Protein AF-A0A7J6UTL6-F1 (afdb_monomer)

pLDDT: mean 74.41, std 15.82, range [35.81, 92.69]

Mean predicted aligned error: 19.1 Å

Sequence (151 aa):
METISKNLTLTVIFFFLLNLLYEGETRTESQHILAQSPSSSPSSKVTHLNIRLRRIIVGVLFGCLTGLISAILFAFLIRLVLRYMNRTPILKGPIIFSPKIASTTLQLALSNENQLLGSSSNGKYYRIVLDNGLTIAVKRLEPFDNGAQET

Nearest PDB structures (foldseek):
  2yf0-assembly1_A-2  TM=5.897E-01  e=7.641E-01  Homo sapiens
  2x6g-assembly7_G  TM=3.996E-01  e=2.094E+00  Homo sapiens
  8fk6-assembly1_B  TM=4.474E-01  e=3.466E+00  Homo sapiens
  4ra8-assembly3_E  TM=3.378E-01  e=1.627E+00  Homo sapiens
  5cor-assembly1_I  TM=3.540E-01  e=2.530E+00  Homo sapiens

Organism: Thalictrum thalictroides (NCBI:txid46969)

Structure (mmCIF, N/CA/C/O backbone):
data_AF-A0A7J6UTL6-F1
#
_entry.id   AF-A0A7J6UTL6-F1
#
loop_
_atom_site.group_PDB
_atom_site.id
_atom_site.type_symbol
_atom_site.label_atom_id
_atom_site.label_alt_id
_atom_site.label_comp_id
_atom_site.label_asym_id
_atom_site.label_entity_id
_atom_site.label_seq_id
_atom_site.pdbx_PDB_ins_code
_atom_site.Cartn_x
_atom_site.Cartn_y
_atom_site.Cartn_z
_atom_site.occupancy
_atom_site.B_iso_or_equiv
_atom_site.auth_seq_id
_atom_site.auth_comp_id
_atom_site.auth_asym_id
_atom_site.auth_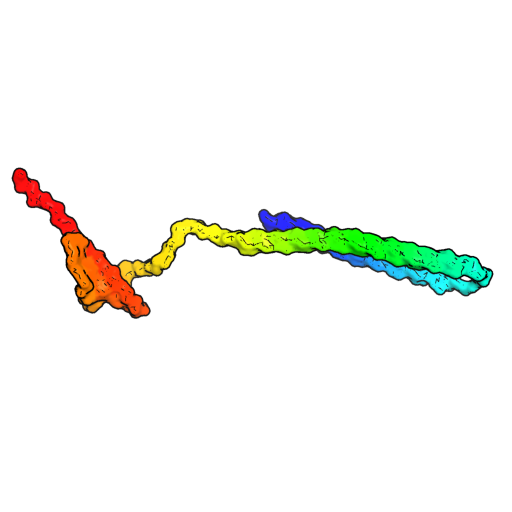atom_id
_atom_site.pdbx_PDB_model_num
ATOM 1 N N . MET A 1 1 ? 0.511 18.607 -8.007 1.00 51.03 1 MET A N 1
ATOM 2 C CA . MET A 1 1 ? 1.155 17.280 -8.174 1.00 51.03 1 MET A CA 1
ATOM 3 C C . MET A 1 1 ? 0.872 16.705 -9.564 1.00 51.03 1 MET A C 1
ATOM 5 O O . MET A 1 1 ? 1.794 16.224 -10.205 1.00 51.03 1 MET A O 1
ATOM 9 N N . GLU A 1 2 ? -0.352 16.849 -10.077 1.00 55.34 2 GLU A N 1
ATOM 10 C CA . GLU A 1 2 ? -0.764 16.389 -11.414 1.00 55.34 2 GLU A CA 1
ATOM 11 C C . GLU A 1 2 ? 0.034 17.010 -12.579 1.00 55.34 2 GLU A C 1
ATOM 13 O O . GLU A 1 2 ? 0.459 16.310 -13.496 1.00 55.34 2 GLU A O 1
ATOM 18 N N . THR A 1 3 ? 0.340 18.306 -12.504 1.00 54.34 3 THR A N 1
ATOM 19 C CA . THR A 1 3 ? 1.090 19.047 -13.535 1.00 54.34 3 THR A CA 1
ATOM 20 C C . THR A 1 3 ? 2.514 18.521 -13.731 1.00 54.34 3 THR A C 1
ATOM 22 O O . THR A 1 3 ? 3.006 18.449 -14.850 1.00 54.34 3 THR A O 1
ATOM 25 N N . ILE A 1 4 ? 3.163 18.080 -12.648 1.00 60.62 4 ILE A N 1
ATOM 26 C CA . ILE A 1 4 ? 4.532 17.540 -12.683 1.00 60.62 4 ILE A CA 1
ATOM 27 C C . ILE A 1 4 ? 4.552 16.167 -13.370 1.00 60.62 4 ILE A C 1
ATOM 29 O O . ILE A 1 4 ? 5.462 15.884 -14.144 1.00 60.62 4 ILE A O 1
ATOM 33 N N . SER A 1 5 ? 3.525 15.339 -13.144 1.00 65.50 5 SER A N 1
ATOM 34 C CA . SER A 1 5 ? 3.406 14.031 -13.802 1.00 65.50 5 SER A CA 1
ATOM 35 C C . SER A 1 5 ? 3.202 14.161 -15.313 1.00 65.50 5 SER A C 1
ATOM 37 O O . SER A 1 5 ? 3.878 13.487 -16.082 1.00 65.50 5 SER A O 1
ATOM 39 N N . LYS A 1 6 ? 2.355 15.107 -15.738 1.00 67.56 6 LYS A N 1
ATOM 40 C CA . LYS A 1 6 ? 2.074 15.383 -17.152 1.00 67.56 6 LYS A CA 1
ATOM 41 C C . LYS A 1 6 ? 3.333 15.837 -17.892 1.00 67.56 6 LYS A C 1
ATOM 43 O O . LYS A 1 6 ? 3.625 15.322 -18.966 1.00 67.56 6 LYS A O 1
ATOM 48 N N . ASN A 1 7 ? 4.122 16.717 -17.275 1.00 70.00 7 ASN A N 1
ATOM 49 C CA . ASN A 1 7 ? 5.375 17.204 -17.853 1.00 70.00 7 ASN A CA 1
ATOM 50 C C . ASN A 1 7 ? 6.423 16.088 -17.980 1.00 70.00 7 ASN A C 1
ATOM 52 O O . ASN A 1 7 ? 7.113 16.002 -18.994 1.00 70.00 7 ASN A O 1
ATOM 56 N N . LEU A 1 8 ? 6.516 15.194 -16.991 1.00 73.94 8 LEU A N 1
ATOM 57 C CA . LEU A 1 8 ? 7.433 14.054 -17.035 1.00 73.94 8 LEU A CA 1
ATOM 58 C C . LEU A 1 8 ? 7.052 13.055 -18.136 1.00 73.94 8 LEU A C 1
ATOM 60 O O . LEU A 1 8 ? 7.909 12.662 -18.924 1.00 73.94 8 LEU A O 1
ATOM 64 N N . THR A 1 9 ? 5.771 12.690 -18.236 1.00 75.19 9 THR A N 1
ATOM 65 C CA . THR A 1 9 ? 5.268 11.805 -19.297 1.00 75.19 9 THR A CA 1
ATOM 66 C C . THR A 1 9 ? 5.496 12.409 -20.681 1.00 75.19 9 THR A C 1
ATOM 68 O O . THR A 1 9 ? 5.980 11.716 -21.573 1.00 75.19 9 THR A O 1
ATOM 71 N N . LEU A 1 10 ? 5.234 13.710 -20.846 1.00 77.94 10 LEU A N 1
ATOM 72 C CA . LEU A 1 10 ? 5.490 14.424 -22.097 1.00 77.94 10 LEU A CA 1
ATOM 73 C C . LEU A 1 10 ? 6.979 14.394 -22.470 1.00 77.94 10 LEU A C 1
ATOM 75 O O . LEU A 1 10 ? 7.320 14.191 -23.629 1.00 77.94 10 LEU A O 1
ATOM 79 N N . THR A 1 11 ? 7.862 14.529 -21.479 1.00 76.50 11 THR A N 1
ATOM 80 C CA . THR A 1 11 ? 9.316 14.515 -21.688 1.00 76.50 11 THR A CA 1
ATOM 81 C C . THR A 1 11 ? 9.798 13.128 -22.120 1.00 76.50 11 THR A C 1
ATOM 83 O O . THR A 1 11 ? 10.575 13.015 -23.064 1.00 76.50 11 THR A O 1
ATOM 86 N N . VAL A 1 12 ? 9.301 12.058 -21.491 1.00 77.19 12 VAL A N 1
ATOM 87 C CA . VAL A 1 12 ? 9.641 10.672 -21.865 1.00 77.19 12 VAL A CA 1
ATOM 88 C C . VAL A 1 12 ? 9.159 10.343 -23.278 1.00 77.19 12 VAL A C 1
ATOM 90 O O . VAL A 1 12 ? 9.919 9.784 -24.066 1.00 77.19 12 VAL A O 1
ATOM 93 N N . ILE A 1 13 ? 7.928 10.733 -23.623 1.00 81.75 13 ILE A N 1
ATOM 94 C CA . ILE A 1 13 ? 7.381 10.550 -24.974 1.00 81.75 13 ILE A CA 1
ATOM 95 C C . ILE A 1 13 ? 8.195 11.353 -25.992 1.00 81.75 13 ILE A C 1
ATOM 97 O O . ILE A 1 13 ? 8.536 10.826 -27.045 1.00 81.75 13 ILE A O 1
ATOM 101 N N . PHE A 1 14 ? 8.565 12.594 -25.669 1.00 82.38 14 PHE A N 1
ATOM 102 C CA . PHE A 1 14 ? 9.394 13.426 -26.536 1.00 82.38 14 PHE A CA 1
ATOM 103 C C . PHE A 1 14 ? 10.756 12.780 -26.815 1.00 82.38 14 PHE A C 1
ATOM 105 O O . PHE A 1 14 ? 11.138 12.660 -27.974 1.00 82.38 14 PHE A O 1
ATOM 112 N N . PHE A 1 15 ? 11.454 12.282 -25.787 1.00 77.06 15 PHE A N 1
ATOM 113 C CA . PHE A 1 15 ? 12.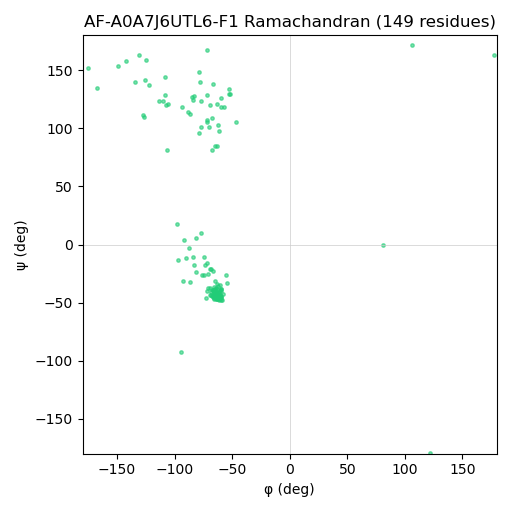718 11.563 -25.980 1.00 77.06 15 PHE A CA 1
ATOM 114 C C . PHE A 1 15 ? 12.537 10.257 -26.764 1.00 77.06 15 PHE A C 1
ATOM 116 O O . PHE A 1 15 ? 13.383 9.935 -27.595 1.00 77.06 15 PHE A O 1
ATOM 123 N N . PHE A 1 16 ? 11.448 9.516 -26.550 1.00 77.88 16 PHE A N 1
ATOM 124 C CA . PHE A 1 16 ? 11.152 8.303 -27.317 1.00 77.88 16 PHE A CA 1
ATOM 125 C C . PHE A 1 16 ? 10.929 8.607 -28.806 1.00 77.88 16 PHE A C 1
ATOM 127 O O . PHE A 1 16 ? 11.516 7.952 -29.665 1.00 77.88 16 PHE A O 1
ATOM 134 N N . LEU A 1 17 ? 10.155 9.651 -29.114 1.00 77.94 17 LEU A N 1
ATOM 135 C CA . LEU A 1 17 ? 9.926 10.115 -30.484 1.00 77.94 17 LEU A CA 1
ATOM 136 C C . LEU A 1 17 ? 11.210 10.644 -31.135 1.00 77.94 17 LEU A C 1
ATOM 138 O O . LEU A 1 17 ? 11.448 10.366 -32.307 1.00 77.94 17 LEU A O 1
ATOM 142 N N . LEU A 1 18 ? 12.059 11.347 -30.378 1.00 75.56 18 LEU A N 1
ATOM 143 C CA . LEU A 1 18 ? 13.346 11.841 -30.870 1.00 75.56 18 LEU A CA 1
ATOM 144 C C . LEU A 1 18 ? 14.284 10.686 -31.255 1.00 75.56 18 LEU A C 1
ATOM 146 O O . LEU A 1 18 ? 14.934 10.751 -32.294 1.00 75.56 18 LEU A O 1
ATOM 150 N N . ASN A 1 19 ? 14.316 9.614 -30.453 1.00 70.25 19 ASN A N 1
ATOM 151 C CA . ASN A 1 19 ? 15.074 8.402 -30.781 1.00 70.25 19 ASN A CA 1
ATOM 152 C C . ASN A 1 19 ? 14.505 7.701 -32.028 1.00 70.25 19 ASN A C 1
ATOM 154 O O . ASN A 1 19 ? 15.277 7.307 -32.898 1.00 70.25 19 ASN A O 1
ATOM 158 N N . LEU A 1 20 ? 13.173 7.623 -32.165 1.00 70.69 20 LEU A N 1
ATOM 159 C CA . LEU A 1 20 ? 12.516 7.042 -33.345 1.00 70.69 20 LEU A CA 1
ATOM 160 C C . LEU A 1 20 ? 12.845 7.808 -34.641 1.00 70.69 20 LEU A C 1
ATOM 162 O O . LEU A 1 20 ? 13.083 7.198 -35.682 1.00 70.69 20 LEU A O 1
ATOM 166 N N . LEU A 1 21 ? 12.867 9.143 -34.578 1.00 70.56 21 LEU A N 1
ATOM 167 C CA . LEU A 1 21 ? 13.218 10.006 -35.711 1.00 70.56 21 LEU A CA 1
ATOM 168 C C . LEU A 1 21 ? 14.700 9.893 -36.087 1.00 70.56 21 LEU A C 1
ATOM 170 O O . LEU A 1 21 ? 15.026 9.825 -37.271 1.00 70.56 21 LEU A O 1
ATOM 174 N N . TYR A 1 22 ? 15.590 9.819 -35.095 1.00 64.62 22 TYR A N 1
ATOM 175 C CA . TYR A 1 22 ? 17.031 9.692 -35.326 1.00 64.62 22 TYR A CA 1
ATOM 176 C C . TYR A 1 22 ? 17.393 8.377 -36.042 1.00 64.62 22 TYR A C 1
ATOM 178 O O . TYR A 1 22 ? 18.294 8.330 -36.882 1.00 64.62 22 TYR A O 1
ATOM 186 N N . GLU A 1 23 ? 16.652 7.305 -35.762 1.00 61.69 23 GLU A N 1
ATOM 187 C CA . GLU A 1 23 ? 16.852 5.996 -36.388 1.00 61.69 23 GLU A CA 1
ATOM 188 C C . GLU A 1 23 ? 16.305 5.932 -37.832 1.00 61.69 23 GLU A C 1
ATOM 190 O O . GLU A 1 23 ? 16.838 5.197 -38.665 1.00 61.69 23 GLU A O 1
ATOM 195 N N . GLY A 1 24 ? 15.304 6.757 -38.169 1.00 57.06 24 GLY A N 1
ATOM 196 C CA . GLY A 1 24 ? 14.761 6.885 -39.529 1.00 57.06 24 GLY A CA 1
ATOM 197 C C . GLY A 1 24 ? 15.694 7.605 -40.513 1.00 57.06 24 GLY A C 1
ATOM 198 O O . GLY A 1 24 ? 15.851 7.167 -41.655 1.00 57.06 24 GLY A O 1
ATOM 199 N N . GLU A 1 25 ? 16.372 8.665 -40.068 1.00 54.88 25 GLU A N 1
ATOM 200 C CA . GLU A 1 25 ? 17.268 9.472 -40.915 1.00 54.88 25 GLU A CA 1
ATOM 201 C C . GLU A 1 25 ? 18.498 8.660 -41.377 1.00 54.88 25 GLU A C 1
ATOM 203 O O . GLU A 1 25 ? 18.838 8.616 -42.562 1.00 54.88 25 GLU A O 1
ATOM 208 N N . THR A 1 26 ? 19.118 7.906 -40.461 1.00 51.78 26 THR A N 1
ATOM 209 C CA . THR A 1 26 ? 20.344 7.129 -40.746 1.00 51.78 26 THR A CA 1
ATOM 210 C C . THR A 1 26 ? 20.128 5.948 -41.700 1.00 51.78 26 THR A C 1
ATOM 212 O O . THR A 1 26 ? 21.075 5.475 -42.341 1.00 51.78 26 THR A O 1
ATOM 215 N N . ARG A 1 27 ? 18.884 5.470 -41.835 1.00 48.84 27 ARG A N 1
ATOM 216 C CA . ARG A 1 27 ? 18.529 4.351 -42.718 1.00 48.84 27 ARG A CA 1
ATOM 217 C C . ARG A 1 27 ? 18.363 4.783 -44.179 1.00 48.84 27 ARG A C 1
ATOM 219 O O . ARG A 1 27 ? 18.556 3.958 -45.073 1.00 48.84 27 ARG A O 1
ATOM 226 N N . THR A 1 28 ? 18.077 6.062 -44.419 1.00 47.19 28 THR A N 1
ATOM 227 C CA . THR A 1 28 ? 17.786 6.598 -45.759 1.00 47.19 28 THR A CA 1
ATOM 228 C C . THR A 1 28 ? 19.063 7.005 -46.507 1.00 47.19 28 THR A C 1
ATOM 230 O O . THR A 1 28 ? 19.172 6.784 -47.711 1.00 47.19 28 THR A O 1
ATOM 233 N N . GLU A 1 29 ? 20.096 7.476 -45.801 1.00 46.38 29 GLU A N 1
ATOM 234 C CA . GLU A 1 29 ? 21.372 7.881 -46.418 1.00 46.38 29 GLU A CA 1
ATOM 235 C C . GLU A 1 29 ? 22.246 6.682 -46.862 1.00 46.38 29 GLU A C 1
ATOM 237 O O . GLU A 1 29 ? 23.010 6.768 -47.823 1.00 46.38 29 GLU A O 1
ATOM 242 N N . SER A 1 30 ? 22.107 5.509 -46.224 1.00 46.03 30 SER A N 1
ATOM 243 C CA . SER A 1 30 ? 22.905 4.316 -46.575 1.00 46.03 30 SER A CA 1
ATOM 244 C C . SER A 1 30 ? 22.494 3.629 -47.883 1.00 46.03 30 SER A C 1
ATOM 246 O O . SER A 1 30 ? 23.287 2.854 -48.418 1.00 46.03 30 SER A O 1
ATOM 248 N N . GLN A 1 31 ? 21.297 3.886 -48.425 1.00 46.34 31 GLN A N 1
ATOM 249 C CA . GLN A 1 31 ? 20.868 3.237 -49.672 1.00 46.34 31 GLN A CA 1
ATOM 250 C C . GLN A 1 31 ? 21.384 3.926 -50.941 1.00 46.34 31 GLN A C 1
ATOM 252 O O . GLN A 1 31 ? 21.455 3.281 -51.984 1.00 46.34 31 GLN A O 1
ATOM 257 N N . HIS A 1 32 ? 21.831 5.183 -50.866 1.00 39.72 32 HIS A N 1
ATOM 258 C CA . HIS A 1 32 ? 22.277 5.911 -52.058 1.00 39.72 32 HIS A CA 1
ATOM 259 C C . HIS A 1 32 ? 23.742 5.637 -52.459 1.00 39.72 32 HIS A C 1
ATOM 261 O O . HIS A 1 32 ? 24.157 6.005 -53.555 1.00 39.72 32 HIS A O 1
ATOM 267 N N . ILE A 1 33 ? 24.524 4.961 -51.605 1.00 48.47 33 ILE A N 1
ATOM 268 C CA . ILE A 1 33 ? 25.966 4.714 -51.820 1.00 48.47 33 ILE A CA 1
ATOM 269 C C . ILE A 1 33 ? 26.248 3.323 -52.436 1.00 48.47 33 ILE A C 1
ATOM 271 O O . ILE A 1 33 ? 27.334 3.081 -52.954 1.00 48.47 33 ILE A O 1
ATOM 275 N N . LEU A 1 34 ? 25.277 2.401 -52.461 1.00 46.88 34 LEU A N 1
ATOM 276 C CA . LEU A 1 34 ? 25.474 1.033 -52.980 1.00 46.88 34 LEU A CA 1
ATOM 277 C C . LEU A 1 34 ? 25.244 0.871 -54.497 1.00 46.88 34 LEU A C 1
ATOM 279 O O . LEU A 1 34 ? 25.472 -0.214 -55.024 1.00 46.88 34 LEU A O 1
ATOM 283 N N . ALA A 1 35 ? 24.833 1.924 -55.211 1.00 39.66 35 ALA A N 1
ATOM 284 C CA . ALA A 1 35 ? 24.502 1.851 -56.640 1.00 39.66 35 ALA A CA 1
ATOM 285 C C . ALA A 1 35 ? 25.674 2.153 -57.602 1.00 39.66 35 ALA A C 1
ATOM 287 O O . ALA A 1 35 ? 25.465 2.181 -58.812 1.00 39.66 35 ALA A O 1
ATOM 288 N N . GLN A 1 36 ? 26.902 2.369 -57.114 1.00 41.12 36 GLN A N 1
ATOM 289 C CA . GLN A 1 36 ? 28.057 2.642 -57.982 1.00 41.12 36 GLN A CA 1
ATOM 290 C C . GLN A 1 36 ? 29.248 1.714 -57.704 1.00 41.12 36 GLN A C 1
ATOM 292 O O . GLN A 1 36 ? 29.937 1.796 -56.691 1.00 41.12 36 GLN A O 1
ATOM 297 N N . SER A 1 37 ? 29.532 0.845 -58.670 1.00 45.75 37 SER A N 1
ATOM 298 C CA . SER A 1 37 ? 30.852 0.253 -58.926 1.00 45.75 37 SER A CA 1
ATOM 299 C C . SER A 1 37 ? 30.962 -0.013 -60.432 1.00 45.75 37 SER A C 1
ATOM 301 O O . SER A 1 37 ? 29.910 -0.212 -61.042 1.00 45.75 37 SER A O 1
ATOM 303 N N . PRO A 1 38 ? 32.165 -0.039 -61.057 1.00 61.59 38 PRO A N 1
ATOM 304 C CA . PRO A 1 38 ? 33.415 -0.559 -60.475 1.00 61.59 38 PRO A CA 1
ATOM 305 C C . PRO A 1 38 ? 34.712 0.220 -60.821 1.00 61.59 38 PRO A C 1
ATOM 307 O O . PRO A 1 38 ? 34.813 0.868 -61.854 1.00 61.59 38 PRO A O 1
ATOM 310 N N . SER A 1 39 ? 35.766 0.092 -60.005 1.00 35.81 39 SER A N 1
ATOM 311 C CA . SER A 1 39 ? 37.153 -0.130 -60.479 1.00 35.81 39 SER A CA 1
ATOM 312 C C . SER A 1 39 ? 38.131 -0.353 -59.312 1.00 35.81 39 SER A C 1
ATOM 314 O O . SER A 1 39 ? 37.910 0.034 -58.169 1.00 35.81 39 SER A O 1
ATOM 316 N N . SER A 1 40 ? 39.180 -1.103 -59.617 1.00 46.34 40 SER A N 1
ATOM 317 C CA . SER A 1 40 ? 40.095 -1.851 -58.754 1.00 46.34 40 SER A CA 1
ATOM 318 C C . SER A 1 40 ? 41.172 -1.032 -58.027 1.00 46.34 40 SER A C 1
ATOM 320 O O . SER A 1 40 ? 41.845 -0.224 -58.657 1.00 46.34 40 SER A O 1
ATOM 322 N N . SER A 1 41 ? 41.446 -1.355 -56.750 1.00 39.94 41 SER A N 1
ATOM 323 C CA . SER A 1 41 ? 42.754 -1.185 -56.068 1.00 39.94 41 SER A CA 1
ATOM 324 C C . SER A 1 41 ? 42.788 -1.952 -54.722 1.00 39.94 41 SER A C 1
ATOM 326 O O . SER A 1 41 ? 41.836 -1.814 -53.945 1.00 39.94 41 SER A O 1
ATOM 328 N N . PRO A 1 42 ? 43.857 -2.706 -54.366 1.00 49.28 42 PRO A N 1
ATOM 329 C CA . PRO A 1 42 ? 43.904 -3.521 -53.139 1.00 49.28 42 PRO A CA 1
ATOM 330 C C . PRO A 1 42 ? 44.029 -2.696 -51.844 1.00 49.28 42 PRO A C 1
ATOM 332 O O . PRO A 1 42 ? 43.732 -3.197 -50.762 1.00 49.28 42 PRO A O 1
ATOM 335 N N . SER A 1 43 ? 44.397 -1.417 -51.959 1.00 49.41 43 SER A N 1
ATOM 336 C CA . SER A 1 43 ? 44.529 -0.473 -50.837 1.00 49.41 43 SER A CA 1
ATOM 337 C C . SER A 1 43 ? 43.179 -0.086 -50.197 1.00 49.41 43 SER A C 1
ATOM 339 O O . SER A 1 43 ? 43.102 0.288 -49.029 1.00 49.41 43 SER A O 1
ATOM 341 N N . SER A 1 44 ? 42.070 -0.253 -50.926 1.00 54.59 44 SER A N 1
ATOM 342 C CA . SER A 1 44 ? 40.726 0.154 -50.482 1.00 54.59 44 SER A CA 1
ATOM 343 C C . SER A 1 44 ? 40.137 -0.708 -49.355 1.00 54.59 44 SER A C 1
ATOM 345 O O . SER A 1 44 ? 39.316 -0.221 -48.573 1.00 54.59 44 SER A O 1
ATOM 347 N N . LYS A 1 45 ? 40.564 -1.975 -49.221 1.00 55.16 45 LYS A N 1
ATOM 348 C CA . LYS A 1 45 ? 40.007 -2.905 -48.221 1.00 55.16 45 LYS A CA 1
ATOM 349 C C . LYS A 1 45 ? 40.338 -2.492 -46.785 1.00 55.16 45 LYS A C 1
ATOM 351 O O . LYS A 1 45 ? 39.471 -2.592 -45.921 1.00 55.16 45 LYS A O 1
ATOM 356 N N . VAL A 1 46 ? 41.553 -1.996 -46.536 1.00 59.91 46 VAL A N 1
ATOM 357 C CA . VAL A 1 46 ? 41.993 -1.568 -45.194 1.00 59.91 46 VAL A CA 1
ATOM 358 C C . VAL A 1 46 ? 41.219 -0.323 -44.749 1.00 59.91 46 VAL A C 1
ATOM 360 O O . VAL A 1 46 ? 40.685 -0.280 -43.642 1.00 59.91 46 VAL A O 1
ATOM 363 N N . THR A 1 47 ? 41.056 0.652 -45.644 1.00 64.38 47 THR A N 1
ATOM 364 C CA . THR A 1 47 ? 40.290 1.878 -45.374 1.00 64.38 47 THR A CA 1
ATOM 365 C C . THR A 1 47 ? 38.804 1.585 -45.144 1.00 64.38 47 THR A C 1
ATOM 367 O O . THR A 1 47 ? 38.203 2.123 -44.214 1.00 64.38 47 THR A O 1
ATOM 370 N N . HIS A 1 48 ? 38.214 0.674 -45.925 1.00 65.94 48 HIS A N 1
ATOM 371 C CA . HIS A 1 48 ? 36.808 0.286 -45.789 1.00 65.94 48 HIS A CA 1
ATOM 372 C C . HIS A 1 48 ? 36.507 -0.434 -44.460 1.00 65.94 48 HIS A C 1
ATOM 374 O O . HIS A 1 48 ? 35.489 -0.157 -43.821 1.00 65.94 48 HIS A O 1
ATOM 380 N N . LEU A 1 49 ? 37.404 -1.315 -43.996 1.00 71.50 49 LEU A N 1
ATOM 381 C CA . LEU A 1 49 ? 37.262 -1.976 -42.693 1.00 71.50 49 LEU A CA 1
ATOM 382 C C . LEU A 1 49 ? 37.353 -0.975 -41.535 1.00 71.50 49 LEU A C 1
ATOM 384 O O . LEU A 1 49 ? 36.525 -1.027 -40.628 1.00 71.50 49 LEU A O 1
ATOM 388 N N . ASN A 1 50 ? 38.277 -0.014 -41.600 1.00 77.31 50 ASN A N 1
ATOM 389 C CA . ASN A 1 50 ? 38.429 1.013 -40.566 1.00 77.31 50 ASN A CA 1
ATOM 390 C C . ASN A 1 50 ? 37.207 1.939 -40.473 1.00 77.31 50 ASN A C 1
ATOM 392 O O . ASN A 1 50 ? 36.768 2.267 -39.373 1.00 77.31 50 ASN A O 1
ATOM 396 N N . ILE A 1 51 ? 36.605 2.315 -41.607 1.00 78.44 51 ILE A N 1
ATOM 397 C CA . ILE A 1 51 ? 35.369 3.116 -41.634 1.00 78.44 51 ILE A CA 1
ATOM 398 C C . ILE A 1 51 ? 34.195 2.328 -41.034 1.00 78.44 51 ILE A C 1
ATOM 400 O O . ILE A 1 51 ? 33.425 2.868 -40.235 1.00 78.44 51 ILE A O 1
ATOM 404 N N . ARG A 1 52 ? 34.076 1.038 -41.371 1.00 80.44 52 ARG A N 1
ATOM 405 C CA . ARG A 1 52 ? 33.017 0.163 -40.849 1.00 80.44 52 ARG A CA 1
ATOM 406 C C . ARG A 1 52 ? 33.157 -0.065 -39.344 1.00 80.44 52 ARG A C 1
ATOM 408 O O . ARG A 1 52 ? 32.169 0.054 -38.624 1.00 80.44 52 ARG A O 1
ATOM 415 N N . LEU A 1 53 ? 34.371 -0.331 -38.863 1.00 86.31 53 LEU A N 1
ATOM 416 C CA . LEU A 1 53 ? 34.653 -0.480 -37.433 1.00 86.31 53 LEU A CA 1
ATOM 417 C C . LEU A 1 53 ? 34.428 0.830 -36.677 1.00 86.31 53 LEU A C 1
ATOM 419 O O . LEU A 1 53 ? 33.790 0.816 -35.629 1.00 86.31 53 LEU A O 1
ATOM 423 N N . ARG A 1 54 ? 34.849 1.974 -37.230 1.00 84.81 54 ARG A N 1
ATOM 424 C CA . ARG A 1 54 ? 34.587 3.294 -36.638 1.00 84.81 54 ARG A CA 1
ATOM 425 C C . ARG A 1 54 ? 33.090 3.554 -36.473 1.00 84.81 54 ARG A C 1
ATOM 427 O O . ARG A 1 54 ? 32.681 4.020 -35.417 1.00 84.81 54 ARG A O 1
ATOM 434 N N . ARG A 1 55 ? 32.267 3.212 -37.470 1.00 84.81 55 ARG A N 1
ATOM 435 C CA . ARG A 1 55 ? 30.801 3.331 -37.375 1.00 84.81 55 ARG A CA 1
ATOM 436 C C . ARG A 1 55 ? 30.236 2.468 -36.244 1.00 84.81 55 ARG A C 1
ATOM 438 O O . ARG A 1 55 ? 29.410 2.949 -35.477 1.00 84.81 55 ARG A O 1
ATOM 445 N N . ILE A 1 56 ? 30.703 1.224 -36.123 1.00 88.50 56 ILE A N 1
ATOM 446 C CA . ILE A 1 56 ? 30.272 0.305 -35.059 1.00 88.50 56 ILE A CA 1
ATOM 447 C C . ILE A 1 56 ? 30.675 0.850 -33.685 1.00 88.50 56 ILE A C 1
ATOM 449 O O . ILE A 1 56 ? 29.837 0.916 -32.794 1.00 88.50 56 ILE A O 1
ATOM 453 N N . ILE A 1 57 ? 31.921 1.300 -33.520 1.00 90.44 57 ILE A N 1
ATOM 454 C CA . ILE A 1 57 ? 32.427 1.844 -32.251 1.00 90.44 57 ILE A CA 1
ATOM 455 C C . ILE A 1 57 ? 31.650 3.099 -31.844 1.00 90.44 57 ILE A C 1
ATOM 457 O O . ILE A 1 57 ? 31.257 3.222 -30.687 1.00 90.44 57 ILE A O 1
ATOM 461 N N . VAL A 1 58 ? 31.383 4.010 -32.786 1.00 86.00 58 VAL A N 1
ATOM 462 C CA . VAL A 1 58 ? 30.581 5.216 -32.520 1.00 86.00 58 VAL A CA 1
ATOM 463 C C . VAL A 1 58 ? 29.154 4.837 -32.121 1.00 86.00 58 VAL A C 1
ATOM 465 O O . VAL A 1 58 ? 28.640 5.380 -31.147 1.00 86.00 58 VAL A O 1
ATOM 468 N N . GLY A 1 59 ? 28.542 3.863 -32.802 1.00 88.12 59 GLY A N 1
ATOM 469 C CA . GLY A 1 59 ? 27.215 3.357 -32.448 1.00 88.12 59 GLY A CA 1
ATOM 470 C C . GLY A 1 59 ? 27.168 2.737 -31.050 1.00 88.12 59 GLY A C 1
ATOM 471 O O . GLY A 1 59 ? 26.282 3.062 -30.267 1.00 88.12 59 GLY A O 1
ATOM 472 N N . VAL A 1 60 ? 28.154 1.909 -30.695 1.00 91.62 60 VAL A N 1
ATOM 473 C CA . VAL A 1 60 ? 28.257 1.308 -29.354 1.00 91.62 60 VAL A CA 1
ATOM 474 C C . VAL A 1 60 ? 28.470 2.382 -28.289 1.00 91.62 60 VAL A C 1
ATOM 476 O O . VAL A 1 60 ? 27.835 2.327 -27.242 1.00 91.62 60 VAL A O 1
ATOM 479 N N . LEU A 1 61 ? 29.307 3.389 -28.548 1.00 90.94 61 LEU A N 1
ATOM 480 C CA . LEU A 1 61 ? 29.557 4.472 -27.597 1.00 90.94 61 LEU A CA 1
ATOM 481 C C . LEU A 1 61 ? 28.292 5.305 -27.335 1.00 90.94 61 LEU A C 1
ATOM 483 O O . LEU A 1 61 ? 27.956 5.564 -26.179 1.00 90.94 61 LEU A O 1
ATOM 487 N N . PHE A 1 62 ? 27.561 5.671 -28.392 1.00 84.31 62 PHE A N 1
ATOM 488 C CA . PHE A 1 62 ? 26.277 6.367 -28.271 1.00 84.31 62 PHE A CA 1
ATOM 489 C C . PHE A 1 62 ? 25.205 5.492 -27.612 1.00 84.31 62 PHE A C 1
ATOM 491 O O . PHE A 1 62 ? 24.453 5.980 -26.767 1.00 84.31 62 PHE A O 1
ATOM 498 N N . GLY A 1 63 ? 25.163 4.198 -27.934 1.00 89.00 63 GLY A N 1
ATOM 499 C CA . GLY A 1 63 ? 24.275 3.224 -27.299 1.00 89.00 63 GLY A CA 1
ATOM 500 C C . GLY A 1 63 ? 24.546 3.079 -25.801 1.00 89.00 63 GLY A C 1
ATOM 501 O O . GLY A 1 63 ? 23.620 3.104 -24.996 1.00 89.00 63 GLY A O 1
ATOM 502 N N . CYS A 1 64 ? 25.815 3.017 -25.396 1.00 92.06 64 CYS A N 1
ATOM 503 C CA . CYS A 1 64 ? 26.195 2.992 -23.986 1.00 92.06 64 CYS A CA 1
ATOM 504 C C . CYS A 1 64 ? 25.799 4.288 -23.276 1.00 92.06 64 CYS A C 1
ATOM 506 O O . CYS A 1 64 ? 25.250 4.230 -22.181 1.00 92.06 64 CYS A O 1
ATOM 508 N N . LEU A 1 65 ? 26.036 5.451 -23.888 1.00 88.25 65 LEU A N 1
ATOM 509 C CA . LEU A 1 65 ? 25.705 6.738 -23.277 1.00 88.25 65 LEU A CA 1
ATOM 510 C C . LEU A 1 65 ? 24.189 6.898 -23.083 1.00 88.25 65 LEU A C 1
ATOM 512 O O . LEU A 1 65 ? 23.731 7.244 -21.995 1.00 88.25 65 LEU A O 1
ATOM 516 N N . THR A 1 66 ? 23.408 6.585 -24.117 1.00 86.56 66 THR A N 1
ATOM 517 C CA . THR A 1 66 ? 21.938 6.620 -24.066 1.00 86.56 66 THR A CA 1
ATOM 518 C C . THR A 1 66 ? 21.374 5.566 -23.113 1.00 86.56 66 THR A C 1
ATOM 520 O O . THR A 1 66 ? 20.471 5.873 -22.335 1.00 86.56 66 THR A O 1
ATOM 523 N N . GLY A 1 67 ? 21.947 4.360 -23.097 1.00 90.19 67 GLY A N 1
ATOM 524 C CA . GLY A 1 67 ? 21.602 3.290 -22.161 1.00 90.19 67 GLY A CA 1
ATOM 525 C C . GLY A 1 67 ? 21.889 3.648 -20.701 1.00 90.19 67 GLY A C 1
ATOM 526 O O . GLY A 1 67 ? 21.096 3.338 -19.817 1.00 90.19 67 GLY A O 1
ATOM 527 N N . LEU A 1 68 ? 22.988 4.354 -20.429 1.00 91.00 68 LEU A N 1
ATOM 528 C CA . LEU A 1 68 ? 23.332 4.801 -19.078 1.00 91.00 68 LEU A CA 1
ATOM 529 C C . LEU A 1 68 ? 22.349 5.882 -18.601 1.00 91.00 68 LEU A C 1
ATOM 531 O O . LEU A 1 68 ? 21.828 5.803 -17.487 1.00 91.00 68 LEU A O 1
ATOM 535 N N . ILE A 1 69 ? 22.018 6.845 -19.469 1.00 89.31 69 ILE A N 1
ATOM 536 C CA . ILE A 1 69 ? 21.011 7.877 -19.182 1.00 89.31 69 ILE A CA 1
ATOM 537 C C . ILE A 1 69 ? 19.638 7.238 -18.920 1.00 89.31 69 ILE A C 1
ATOM 539 O O . ILE A 1 69 ? 18.975 7.585 -17.938 1.00 89.31 69 ILE A O 1
ATOM 543 N N . SER A 1 70 ? 19.220 6.278 -19.751 1.00 88.94 70 SER A N 1
ATOM 544 C CA . SER A 1 70 ? 17.929 5.602 -19.591 1.00 88.94 70 SER A CA 1
ATOM 545 C C . SER A 1 70 ? 17.879 4.743 -18.325 1.00 88.94 70 SER A C 1
ATOM 547 O O . SER A 1 70 ? 16.881 4.785 -17.606 1.00 88.94 70 SER A O 1
ATOM 549 N N . ALA A 1 71 ? 18.968 4.048 -17.982 1.00 88.88 71 ALA A N 1
ATOM 550 C CA . ALA A 1 71 ? 19.077 3.272 -16.750 1.00 88.88 71 ALA A CA 1
ATOM 551 C C . ALA A 1 71 ? 18.977 4.155 -15.497 1.00 88.88 71 ALA A C 1
ATOM 553 O O . ALA A 1 71 ? 18.252 3.809 -14.561 1.00 88.88 71 ALA A O 1
ATOM 554 N N . ILE A 1 72 ? 19.645 5.317 -15.482 1.00 88.94 72 ILE A N 1
ATOM 555 C CA . ILE A 1 72 ? 19.543 6.282 -14.374 1.00 88.94 72 ILE A CA 1
ATOM 556 C C . ILE A 1 72 ? 18.104 6.784 -14.235 1.00 88.94 72 ILE A C 1
ATOM 558 O O . ILE A 1 72 ? 17.560 6.796 -13.127 1.00 88.94 72 ILE A O 1
ATOM 562 N N . LEU A 1 73 ? 17.472 7.169 -15.348 1.00 88.81 73 LEU A N 1
ATOM 563 C CA . LEU A 1 73 ? 16.097 7.660 -15.341 1.00 88.81 73 LEU A CA 1
ATOM 564 C C 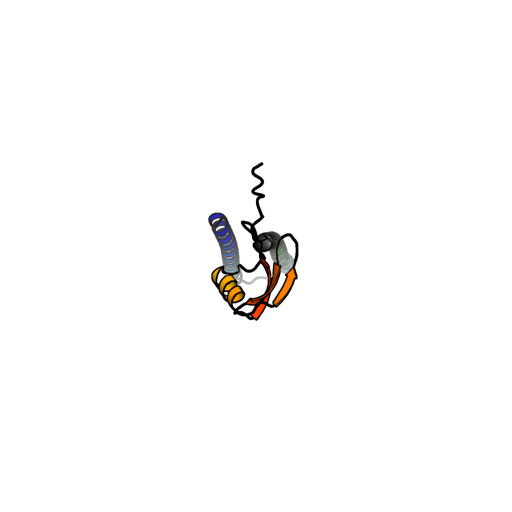. LEU A 1 73 ? 15.123 6.584 -14.843 1.00 88.81 73 LEU A C 1
ATOM 566 O O . LEU A 1 73 ? 14.277 6.861 -13.994 1.00 88.81 73 LEU A O 1
ATOM 570 N N . PHE A 1 74 ? 15.278 5.345 -15.310 1.00 91.44 74 PHE A N 1
ATOM 571 C CA . PHE A 1 74 ? 14.449 4.218 -14.894 1.00 91.44 74 PHE A CA 1
ATOM 572 C C . PHE A 1 74 ? 14.623 3.897 -13.405 1.00 91.44 74 PHE A C 1
ATOM 574 O O . PHE A 1 74 ? 13.638 3.778 -12.676 1.00 91.44 74 PHE A O 1
ATOM 581 N N . ALA A 1 75 ? 15.863 3.841 -12.911 1.00 87.06 75 ALA A N 1
ATOM 582 C CA . ALA A 1 75 ? 16.136 3.636 -11.490 1.00 87.06 75 ALA A CA 1
ATOM 583 C C . ALA A 1 75 ? 15.528 4.753 -10.623 1.00 87.06 75 ALA A C 1
ATOM 585 O O . ALA A 1 75 ? 14.992 4.488 -9.542 1.00 87.06 75 ALA A O 1
ATOM 586 N N . PHE A 1 76 ? 15.566 6.000 -11.100 1.00 88.06 76 PHE A N 1
ATOM 587 C CA . PHE A 1 76 ? 14.930 7.127 -10.427 1.00 88.06 76 PHE A CA 1
ATOM 588 C C . PHE A 1 76 ? 13.400 6.994 -10.399 1.00 88.06 76 PHE A C 1
ATOM 590 O O . PHE A 1 76 ? 12.800 7.168 -9.337 1.00 88.06 76 PHE A O 1
ATOM 597 N N . LEU A 1 77 ? 12.773 6.608 -11.516 1.00 88.44 77 LEU A N 1
ATOM 598 C CA . LEU A 1 77 ? 11.332 6.343 -11.589 1.00 88.44 77 LEU A CA 1
ATOM 599 C C . LEU A 1 77 ? 10.905 5.248 -10.609 1.00 88.44 77 LEU A C 1
ATOM 601 O O . LEU A 1 77 ? 9.971 5.454 -9.837 1.00 88.44 77 LEU A O 1
ATOM 605 N N . ILE A 1 78 ? 11.620 4.121 -10.576 1.00 88.56 78 ILE A N 1
ATOM 606 C CA . ILE A 1 78 ? 11.338 3.031 -9.634 1.00 88.56 78 ILE A CA 1
ATOM 607 C C . ILE A 1 78 ? 11.448 3.523 -8.188 1.00 88.56 78 ILE A C 1
ATOM 609 O O . ILE A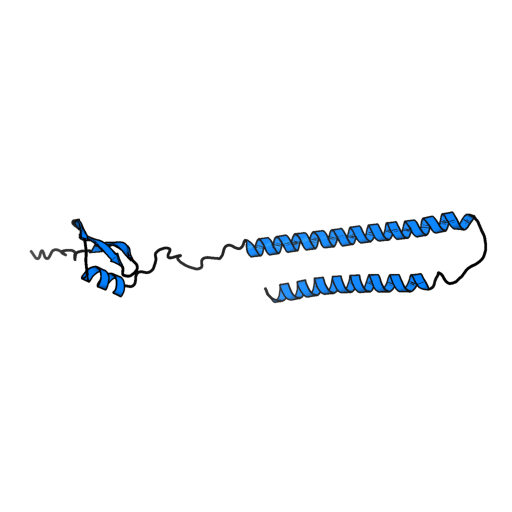 1 78 ? 10.548 3.275 -7.388 1.00 88.56 78 ILE A O 1
ATOM 613 N N . ARG A 1 79 ? 12.493 4.288 -7.843 1.00 88.38 79 ARG A N 1
ATOM 614 C CA . ARG A 1 79 ? 12.621 4.885 -6.502 1.00 88.38 79 ARG A CA 1
ATOM 615 C C . ARG A 1 79 ? 11.460 5.820 -6.165 1.00 88.38 79 ARG A C 1
ATOM 617 O O . ARG A 1 79 ? 11.011 5.821 -5.020 1.00 88.38 79 ARG A O 1
ATOM 624 N N . LEU A 1 80 ? 10.964 6.601 -7.125 1.00 84.25 80 LEU A N 1
ATOM 625 C CA . LEU A 1 80 ? 9.796 7.461 -6.924 1.00 84.25 80 LEU A CA 1
ATOM 626 C C . LEU A 1 80 ? 8.519 6.651 -6.695 1.00 84.25 80 LEU A C 1
ATOM 628 O O . LEU A 1 80 ? 7.784 6.963 -5.760 1.00 84.25 80 LEU A O 1
ATOM 632 N N . VAL A 1 81 ? 8.276 5.609 -7.496 1.00 88.62 81 VAL A N 1
ATOM 633 C CA . VAL A 1 81 ? 7.115 4.718 -7.343 1.00 88.62 81 VAL A CA 1
ATOM 634 C C . VAL A 1 81 ? 7.160 4.019 -5.993 1.00 88.62 81 VAL A C 1
ATOM 636 O O . VAL A 1 81 ? 6.184 4.070 -5.251 1.00 88.62 81 VAL A O 1
ATOM 639 N N . LEU A 1 82 ? 8.310 3.457 -5.620 1.00 86.31 82 LEU A N 1
ATOM 640 C CA . LEU A 1 82 ? 8.493 2.840 -4.310 1.00 86.31 82 LEU A CA 1
ATOM 641 C C . LEU A 1 82 ? 8.268 3.851 -3.188 1.00 86.31 82 LEU A C 1
ATOM 643 O O . LEU A 1 82 ? 7.549 3.554 -2.246 1.00 86.31 82 LEU A O 1
ATOM 647 N N . ARG A 1 83 ? 8.807 5.071 -3.293 1.00 82.69 83 ARG A N 1
ATOM 648 C CA . ARG A 1 83 ? 8.582 6.127 -2.292 1.00 82.69 83 ARG A CA 1
ATOM 649 C C . ARG A 1 83 ? 7.123 6.577 -2.226 1.00 82.69 83 ARG A C 1
ATOM 651 O O . ARG A 1 83 ? 6.684 6.999 -1.161 1.00 82.69 83 ARG A O 1
ATOM 658 N N . TYR A 1 84 ? 6.399 6.534 -3.341 1.00 79.69 84 TYR A N 1
ATOM 659 C CA . TYR A 1 84 ? 4.974 6.839 -3.401 1.00 79.69 84 TYR A CA 1
ATOM 660 C C . TYR A 1 84 ? 4.143 5.724 -2.759 1.00 79.69 84 TYR A C 1
ATOM 662 O O . TYR A 1 84 ? 3.301 6.016 -1.917 1.00 79.69 84 TYR A O 1
ATOM 670 N N . MET A 1 85 ? 4.433 4.461 -3.079 1.00 80.69 85 MET A N 1
ATOM 671 C CA . MET A 1 85 ? 3.750 3.294 -2.514 1.00 80.69 85 MET A CA 1
ATOM 672 C C . MET A 1 85 ? 4.066 3.081 -1.027 1.00 80.69 85 MET A C 1
ATOM 674 O O . MET A 1 85 ? 3.166 2.761 -0.262 1.00 80.69 85 MET A O 1
ATOM 678 N N . ASN A 1 86 ? 5.306 3.330 -0.589 1.00 74.75 86 ASN A N 1
ATOM 679 C CA . ASN A 1 86 ? 5.706 3.278 0.825 1.00 74.75 86 ASN A CA 1
ATOM 680 C C . ASN A 1 86 ? 5.266 4.507 1.633 1.00 74.75 86 ASN A C 1
ATOM 682 O O . ASN A 1 86 ? 5.697 4.684 2.776 1.00 74.75 86 ASN A O 1
ATOM 686 N N . ARG A 1 87 ? 4.414 5.382 1.085 1.00 72.44 87 ARG A N 1
ATOM 687 C CA . ARG A 1 87 ? 3.710 6.346 1.929 1.00 72.44 87 ARG A CA 1
ATOM 688 C C . ARG A 1 87 ? 2.751 5.552 2.802 1.00 72.44 87 ARG A C 1
ATOM 690 O O . ARG A 1 87 ? 1.742 5.047 2.321 1.00 72.44 87 ARG A O 1
ATOM 697 N N . THR A 1 88 ? 3.065 5.467 4.090 1.00 61.31 88 THR A N 1
ATOM 698 C CA . THR A 1 88 ? 2.096 5.008 5.078 1.00 61.31 88 THR A CA 1
ATOM 699 C C . THR A 1 88 ? 0.826 5.844 4.910 1.00 61.31 88 THR A C 1
ATOM 701 O O . THR A 1 88 ? 0.921 7.077 4.814 1.00 61.31 88 THR A O 1
ATOM 704 N N . PRO A 1 89 ? -0.361 5.216 4.8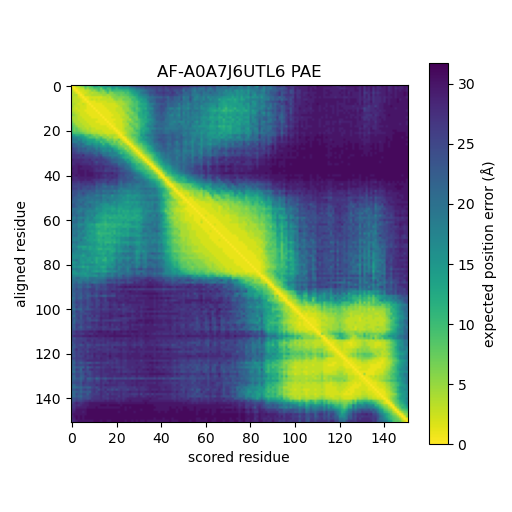09 1.00 65.19 89 PRO A N 1
ATOM 705 C CA . PRO A 1 89 ? -1.593 5.977 4.813 1.00 65.19 89 PRO A CA 1
ATOM 706 C C . PRO A 1 89 ? -1.596 6.777 6.112 1.00 65.19 89 PRO A C 1
ATOM 708 O O . PRO A 1 89 ? -1.503 6.213 7.203 1.00 65.19 89 PRO A O 1
ATOM 711 N N . ILE A 1 90 ? -1.616 8.105 5.992 1.00 61.47 90 ILE A N 1
ATOM 712 C CA . ILE A 1 90 ? -1.770 8.985 7.144 1.00 61.47 90 ILE A CA 1
ATOM 713 C C . ILE A 1 90 ? -3.140 8.633 7.705 1.00 61.47 90 ILE A C 1
ATOM 715 O O . ILE A 1 90 ? -4.159 9.004 7.120 1.00 61.47 90 ILE A O 1
ATOM 719 N N . LEU A 1 91 ? -3.154 7.874 8.800 1.00 63.62 91 LEU A N 1
ATOM 720 C CA . LEU A 1 91 ? -4.345 7.622 9.593 1.00 63.62 91 LEU A CA 1
ATOM 721 C C . LEU A 1 91 ? -4.739 8.977 10.183 1.00 63.62 91 LEU A C 1
ATOM 723 O O . LEU A 1 91 ? -4.265 9.398 11.235 1.00 63.62 91 LEU A O 1
ATOM 727 N N . LYS A 1 92 ? -5.494 9.744 9.393 1.00 59.56 92 LYS A N 1
ATOM 728 C CA . LYS A 1 92 ? -6.001 11.052 9.779 1.00 59.56 92 LYS A CA 1
ATOM 729 C C . LYS A 1 92 ? -7.062 10.814 10.845 1.00 59.56 92 LYS A C 1
ATOM 731 O O . LYS A 1 92 ? -8.192 10.463 10.524 1.00 59.56 92 LYS A O 1
ATOM 736 N N . GLY A 1 93 ? -6.677 11.028 12.096 1.00 72.50 93 GLY A N 1
ATOM 737 C CA . GLY A 1 93 ? -7.580 11.008 13.240 1.00 72.50 93 GLY A CA 1
ATOM 738 C C . GLY A 1 93 ? -7.442 9.767 14.125 1.00 72.50 93 GLY A C 1
ATOM 739 O O . GLY A 1 93 ? -6.700 8.840 13.800 1.00 72.50 93 GLY A O 1
ATOM 740 N N . PRO A 1 94 ? -8.126 9.770 15.280 1.00 73.00 94 PRO A N 1
ATOM 741 C CA . PRO A 1 94 ? -8.096 8.662 16.222 1.00 73.00 94 PRO A CA 1
ATOM 742 C C . PRO A 1 94 ? -8.613 7.389 15.549 1.00 73.00 94 PRO A C 1
ATOM 744 O O . PRO A 1 94 ? -9.762 7.317 15.112 1.00 73.00 94 PRO A O 1
ATOM 747 N N . IL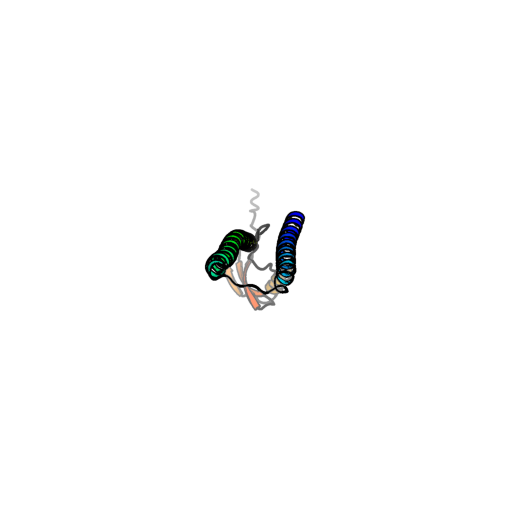E A 1 95 ? -7.747 6.382 15.462 1.00 68.44 95 ILE A N 1
ATOM 748 C CA . ILE A 1 95 ? -8.103 5.064 14.945 1.00 68.44 95 ILE A CA 1
ATOM 749 C C . ILE A 1 95 ? -8.869 4.356 16.053 1.00 68.44 95 ILE A C 1
ATOM 751 O O . ILE A 1 95 ? -8.292 3.882 17.032 1.00 68.44 95 ILE A O 1
ATOM 755 N N . ILE A 1 96 ? -10.190 4.330 15.925 1.00 69.69 96 ILE A N 1
ATOM 756 C CA . ILE A 1 96 ? -11.042 3.581 16.840 1.00 69.69 96 ILE A CA 1
ATOM 757 C C . ILE A 1 96 ? -10.956 2.116 16.405 1.00 69.69 96 ILE A C 1
ATOM 759 O O . ILE A 1 96 ? -11.631 1.692 15.473 1.00 69.69 96 ILE A O 1
ATOM 763 N N . PHE A 1 97 ? -10.079 1.357 17.062 1.00 64.50 97 PHE A N 1
ATOM 764 C CA . PHE A 1 97 ? -9.931 -0.088 16.846 1.00 64.50 97 PHE A CA 1
ATOM 765 C C . PHE A 1 97 ? -11.068 -0.905 17.471 1.00 64.50 97 PHE A C 1
ATOM 767 O O . PHE A 1 97 ? -11.197 -2.096 17.200 1.00 64.50 97 PHE A O 1
ATOM 774 N N . SER A 1 98 ? -11.897 -0.272 18.301 1.00 73.38 98 SER 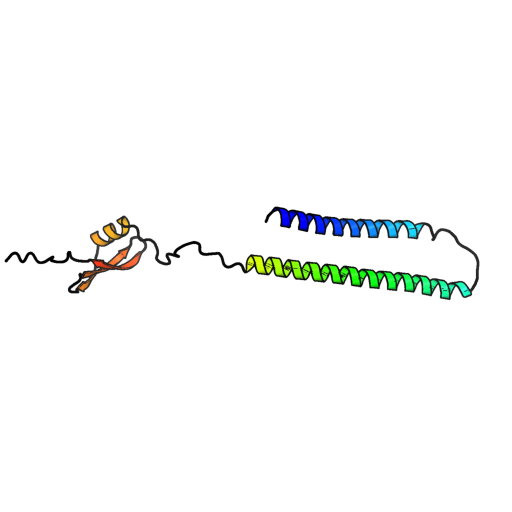A N 1
ATOM 775 C CA . SER A 1 98 ? -13.065 -0.910 18.896 1.00 73.38 98 SER A CA 1
ATOM 776 C C . SER A 1 98 ? -14.254 -0.841 17.936 1.00 73.38 98 SER A C 1
ATOM 778 O O . SER A 1 98 ? -14.628 0.259 17.518 1.00 73.38 98 SER A O 1
ATOM 780 N N . PRO A 1 99 ? -14.902 -1.976 17.621 1.00 75.00 99 PRO A N 1
ATOM 781 C CA . PRO A 1 99 ? -16.173 -1.974 16.913 1.00 75.00 99 PRO A CA 1
ATOM 782 C C . PRO A 1 99 ? -17.163 -1.052 17.625 1.00 75.00 99 PRO A C 1
ATOM 784 O O . PRO A 1 99 ? -17.347 -1.136 18.842 1.00 75.00 99 PRO A O 1
ATOM 787 N N . LYS A 1 100 ? -17.795 -0.145 16.879 1.00 80.50 100 LYS A N 1
ATOM 788 C CA . LYS A 1 100 ? -18.800 0.755 17.443 1.00 80.50 100 LYS A CA 1
ATOM 789 C C . LYS A 1 100 ? -20.059 -0.055 17.748 1.00 80.50 100 LYS A C 1
ATOM 791 O O . LYS A 1 100 ? -20.797 -0.415 16.837 1.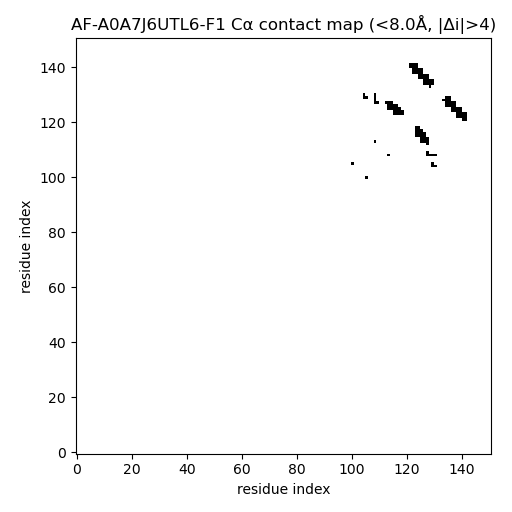00 80.50 100 LYS A O 1
ATOM 796 N N . ILE A 1 101 ? -20.297 -0.338 19.024 1.00 82.38 101 ILE A N 1
ATOM 797 C CA . ILE A 1 101 ? -21.525 -0.997 19.477 1.00 82.38 101 ILE A CA 1
ATOM 798 C C . ILE A 1 101 ? -22.640 0.053 19.480 1.00 82.38 101 ILE A C 1
ATOM 800 O O . ILE A 1 101 ? -22.504 1.108 20.104 1.00 82.38 101 ILE A O 1
ATOM 804 N N . ALA A 1 102 ? -23.731 -0.208 18.760 1.00 85.56 102 ALA A N 1
ATOM 805 C CA . ALA A 1 102 ? -24.902 0.660 18.792 1.00 85.56 102 ALA A CA 1
ATOM 806 C C . ALA A 1 102 ? -25.555 0.609 20.182 1.00 85.56 102 ALA A C 1
ATOM 808 O O . ALA A 1 102 ? -25.699 -0.460 20.778 1.00 85.56 102 ALA A O 1
ATOM 809 N N . SER A 1 103 ? -25.970 1.767 20.700 1.00 83.75 103 SER A N 1
ATOM 810 C CA . SER A 1 103 ? -26.621 1.859 22.013 1.00 83.75 103 SER A CA 1
ATOM 811 C C . SER A 1 103 ? -27.916 1.047 22.075 1.00 83.75 103 SER A C 1
ATOM 813 O O . SER A 1 103 ? -28.197 0.437 23.101 1.00 83.75 103 SER A O 1
ATOM 815 N N . THR A 1 104 ? -28.662 0.984 20.970 1.00 86.12 104 THR A N 1
ATOM 816 C CA . THR A 1 104 ? -29.883 0.180 20.832 1.00 86.12 104 THR A CA 1
ATOM 817 C C . THR A 1 104 ? -29.595 -1.311 20.973 1.00 86.12 104 THR A C 1
ATOM 819 O O . THR A 1 104 ? -30.257 -1.984 21.756 1.00 86.12 104 THR A O 1
ATOM 822 N N . THR A 1 105 ? -28.567 -1.822 20.292 1.00 85.88 105 THR A N 1
ATOM 823 C CA . THR A 1 105 ? -28.153 -3.229 20.395 1.00 85.88 105 THR A CA 1
ATOM 824 C C . THR A 1 105 ? -27.721 -3.575 21.818 1.00 85.88 105 THR A C 1
ATOM 826 O O . THR A 1 105 ? -28.111 -4.613 22.344 1.00 85.88 105 THR A O 1
ATOM 829 N N . LEU A 1 106 ? -26.973 -2.686 22.482 1.00 85.81 106 LEU A N 1
ATOM 830 C CA . LEU A 1 106 ? -26.556 -2.894 23.869 1.00 85.81 106 LEU A CA 1
ATOM 831 C C . LEU A 1 106 ? -27.749 -2.884 24.840 1.00 85.81 106 LEU A C 1
ATOM 833 O O . LEU A 1 106 ? -27.789 -3.700 25.754 1.00 85.81 106 LEU A O 1
ATOM 837 N N . GLN A 1 107 ? -28.730 -1.999 24.636 1.00 86.94 107 GLN A N 1
ATOM 838 C CA . GLN A 1 107 ? -29.956 -1.955 25.443 1.00 86.94 107 GLN A CA 1
ATOM 839 C C . GLN A 1 107 ? -30.819 -3.204 25.257 1.00 86.94 107 GLN A C 1
ATOM 841 O O . GLN A 1 107 ? -31.254 -3.787 26.247 1.00 86.94 107 GLN A O 1
ATOM 846 N N . LEU A 1 108 ? -31.023 -3.638 24.011 1.00 84.88 108 LEU A N 1
ATOM 847 C CA . LEU A 1 108 ? -31.759 -4.865 23.706 1.00 84.88 108 LEU A CA 1
ATOM 848 C C . LEU A 1 108 ? -31.081 -6.078 24.347 1.00 84.88 108 LEU A C 1
ATOM 850 O O . LEU A 1 108 ? -31.739 -6.868 25.023 1.00 84.88 108 LEU A O 1
ATOM 854 N N . ALA A 1 109 ? -29.758 -6.178 24.216 1.00 84.31 109 ALA A N 1
ATOM 855 C CA . ALA A 1 109 ? -28.997 -7.270 24.804 1.00 84.31 109 ALA A CA 1
ATOM 856 C C . ALA A 1 109 ? -29.031 -7.237 26.345 1.00 84.31 109 ALA A C 1
ATOM 858 O O . ALA A 1 109 ? -29.178 -8.283 26.964 1.00 84.31 109 ALA A O 1
ATOM 859 N N . LEU A 1 110 ? -29.010 -6.046 26.961 1.00 84.12 110 LEU A N 1
ATOM 860 C CA . LEU A 1 110 ? -29.195 -5.862 28.408 1.00 84.12 110 LEU A CA 1
ATOM 861 C C . LEU A 1 110 ? -30.605 -6.216 28.908 1.00 84.12 110 LEU A C 1
ATOM 863 O O . LEU A 1 110 ? -30.766 -6.456 30.103 1.00 84.12 110 LEU A O 1
ATOM 867 N N . SER A 1 111 ? -31.626 -6.191 28.052 1.00 81.25 111 SER A N 1
ATOM 868 C CA . SER A 1 111 ? -33.011 -6.509 28.435 1.00 81.25 111 SER A CA 1
ATOM 869 C C . SER A 1 111 ? -33.385 -7.986 28.295 1.00 81.25 111 SER A C 1
ATOM 871 O O . SER A 1 111 ? -34.449 -8.370 28.769 1.00 81.25 111 SER A O 1
ATOM 873 N N . ASN A 1 112 ? -32.542 -8.792 27.643 1.00 78.19 112 ASN A N 1
ATOM 874 C CA . ASN A 1 112 ? -32.863 -10.174 27.296 1.00 78.19 112 ASN A CA 1
ATOM 875 C C . ASN A 1 112 ? -32.342 -11.168 28.352 1.00 78.19 112 ASN A C 1
ATOM 877 O O . ASN A 1 112 ? -33.005 -11.409 29.357 1.00 78.19 112 ASN A O 1
ATOM 881 N N . GLU A 1 113 ? -31.130 -11.697 28.170 1.00 73.94 113 GLU A N 1
ATOM 882 C CA . GLU A 1 113 ? -30.502 -12.650 29.086 1.00 73.94 113 GLU A CA 1
ATOM 883 C C . GLU A 1 113 ? -29.118 -12.152 29.505 1.00 73.94 113 GLU A C 1
ATOM 885 O O . GLU A 1 113 ? -28.163 -12.153 28.724 1.00 73.94 113 GLU A O 1
ATOM 890 N N . ASN A 1 114 ? -29.003 -11.754 30.773 1.00 84.12 114 ASN A N 1
ATOM 891 C CA . ASN A 1 114 ? -27.749 -11.295 31.356 1.00 84.12 114 ASN A CA 1
ATOM 892 C C . ASN A 1 114 ? -27.282 -12.280 32.418 1.00 84.12 114 ASN A C 1
ATOM 894 O O . ASN A 1 114 ? -27.965 -12.501 33.419 1.00 84.12 114 ASN A O 1
ATOM 898 N N . GLN A 1 115 ? -26.069 -12.797 32.265 1.00 89.06 115 GLN A N 1
ATOM 899 C CA . GLN A 1 115 ? -25.438 -13.598 33.306 1.00 89.06 115 GLN A CA 1
ATOM 900 C C . GLN A 1 115 ? -24.565 -12.691 34.177 1.00 89.06 115 GLN A C 1
ATOM 902 O O . GLN A 1 115 ? -23.613 -12.085 33.686 1.00 89.06 115 GLN A O 1
ATOM 907 N N . LEU A 1 116 ? -24.867 -12.590 35.474 1.00 91.12 116 LEU A N 1
ATOM 908 C CA . LEU A 1 116 ? -24.020 -11.855 36.415 1.00 91.12 116 LEU A CA 1
ATOM 909 C C . LEU A 1 116 ? -22.646 -12.538 36.503 1.00 91.12 116 LEU A C 1
ATOM 911 O O . LEU A 1 116 ? -22.551 -13.709 36.860 1.00 91.12 116 LEU A O 1
ATOM 915 N N . LEU A 1 117 ? -21.589 -11.796 36.177 1.00 91.56 117 LEU A N 1
ATOM 916 C CA . LEU A 1 117 ? -20.202 -12.255 36.291 1.00 91.56 117 LEU A CA 1
ATOM 917 C C . LEU A 1 117 ? -19.589 -11.881 37.639 1.00 91.56 117 LEU A C 1
ATOM 919 O O . LEU A 1 117 ? -18.715 -12.580 38.140 1.00 91.56 117 LEU A O 1
ATOM 923 N N . GLY A 1 118 ? -20.023 -10.760 38.212 1.00 90.94 118 GLY A N 1
ATOM 924 C CA . GLY A 1 118 ? -19.505 -10.275 39.481 1.00 90.94 118 GLY A CA 1
ATOM 925 C C . GLY A 1 118 ? -20.113 -8.943 39.892 1.00 90.94 118 GLY A C 1
ATOM 926 O O . GLY A 1 118 ? -20.692 -8.222 39.079 1.00 90.94 118 GLY A O 1
ATOM 927 N N . SER A 1 119 ? -19.958 -8.606 41.167 1.00 89.75 119 SER A N 1
ATOM 928 C CA . SER A 1 119 ? -20.391 -7.335 41.743 1.00 89.75 119 SER A CA 1
ATOM 929 C C . SER A 1 119 ? -19.213 -6.661 42.436 1.00 89.75 119 SER A C 1
ATOM 931 O O . SER A 1 119 ? -18.389 -7.323 43.061 1.00 89.75 119 SER A O 1
ATOM 933 N N . SER A 1 120 ? -19.129 -5.342 42.315 1.00 86.12 120 SER A N 1
ATOM 934 C CA . SER A 1 120 ? -18.156 -4.482 42.987 1.00 86.12 120 SER A CA 1
ATOM 935 C C . SER A 1 120 ? -18.901 -3.311 43.628 1.00 86.12 120 SER A C 1
ATOM 937 O O . SER A 1 120 ? -20.029 -3.015 43.240 1.00 86.12 120 SER A O 1
ATOM 939 N N . SER A 1 121 ? -18.268 -2.611 44.571 1.00 84.38 121 SER A N 1
ATOM 940 C CA . SER A 1 121 ? -18.802 -1.368 45.151 1.00 84.38 121 SER A CA 1
ATOM 941 C C . SER A 1 121 ? -19.129 -0.308 44.094 1.00 84.38 121 SER A C 1
ATOM 943 O O . SER A 1 121 ? -20.016 0.507 44.290 1.00 84.38 121 SER A O 1
ATOM 945 N N . ASN A 1 122 ? -18.447 -0.354 42.947 1.00 82.62 122 ASN A N 1
ATOM 946 C CA . ASN A 1 122 ? -18.633 0.575 41.832 1.00 82.62 122 ASN A CA 1
ATOM 947 C C . ASN A 1 122 ? -19.545 0.022 40.720 1.00 82.62 122 ASN A C 1
ATOM 949 O O . ASN A 1 122 ? -19.460 0.476 39.574 1.00 82.62 122 ASN A O 1
ATOM 953 N N . GLY A 1 123 ? -20.340 -1.012 41.008 1.00 88.31 123 GLY A N 1
ATOM 954 C CA . GLY A 1 123 ? -21.331 -1.564 40.086 1.00 88.31 123 GLY A CA 1
ATOM 955 C C . GLY A 1 123 ? -21.162 -3.047 39.752 1.00 88.31 123 GLY A C 1
ATOM 956 O O . GLY A 1 123 ? -20.254 -3.737 40.221 1.00 88.31 123 GLY A O 1
ATOM 957 N N . LYS A 1 124 ? -22.067 -3.538 38.904 1.00 90.75 124 LYS A N 1
ATOM 958 C CA . LYS A 1 124 ? -22.229 -4.962 38.569 1.00 90.75 124 LYS A CA 1
ATOM 959 C C . LYS A 1 124 ? -21.743 -5.261 37.154 1.00 90.75 124 LYS A C 1
ATOM 961 O O . LYS A 1 124 ? -21.925 -4.450 36.249 1.00 90.75 124 LYS A O 1
ATOM 966 N N . TYR A 1 125 ? -21.146 -6.431 36.962 1.00 92.69 125 TYR A N 1
ATOM 967 C CA . TYR A 1 125 ? -20.624 -6.905 35.683 1.00 92.69 125 TYR A CA 1
ATOM 968 C C . TYR A 1 125 ? -21.510 -8.018 35.138 1.00 92.69 125 TYR A C 1
ATOM 970 O O . TYR A 1 125 ? -21.765 -9.002 35.831 1.00 92.69 125 TYR A O 1
ATOM 978 N N . TYR A 1 126 ? -21.931 -7.889 33.886 1.00 91.94 126 TYR A N 1
ATOM 979 C CA . TYR A 1 126 ? -22.791 -8.856 33.212 1.00 91.94 126 TYR A CA 1
ATOM 980 C C . TYR A 1 126 ? -22.116 -9.381 31.951 1.00 91.94 126 TYR A C 1
ATOM 982 O O . TYR A 1 126 ? -21.543 -8.610 31.182 1.00 91.94 126 TYR A O 1
ATOM 990 N N . ARG A 1 127 ? -22.206 -10.690 31.731 1.00 91.88 127 ARG A N 1
ATOM 991 C CA . ARG A 1 127 ? -21.923 -11.334 30.453 1.00 91.88 127 ARG A CA 1
ATOM 992 C C . ARG A 1 127 ? -23.170 -11.228 29.597 1.00 91.88 127 ARG A C 1
ATOM 994 O O . ARG A 1 127 ? -24.253 -11.609 30.040 1.00 91.88 127 ARG A O 1
ATOM 1001 N N . ILE A 1 128 ? -22.983 -10.722 28.387 1.00 91.94 128 ILE A N 1
ATOM 1002 C CA . ILE A 1 128 ? -24.050 -10.450 27.431 1.00 91.94 128 ILE A CA 1
ATOM 1003 C C . ILE A 1 128 ? -23.614 -10.978 26.072 1.00 91.94 128 ILE A C 1
ATOM 1005 O O . ILE A 1 128 ? -22.452 -10.829 25.694 1.00 91.94 128 ILE A O 1
ATOM 1009 N N . VAL A 1 129 ? -24.539 -11.585 25.337 1.00 89.94 129 VAL A N 1
ATOM 1010 C CA . VAL A 1 129 ? -24.336 -11.982 23.943 1.00 89.94 129 VAL A CA 1
ATOM 1011 C C . VAL A 1 129 ? -25.127 -11.013 23.068 1.00 89.94 129 VAL A C 1
ATOM 1013 O O . VAL A 1 129 ? -26.330 -10.851 23.256 1.00 89.94 129 VAL A O 1
ATOM 1016 N N . LEU A 1 130 ? -24.441 -10.316 22.164 1.00 86.88 130 LEU A N 1
ATOM 1017 C CA . LEU A 1 130 ? -25.073 -9.415 21.200 1.00 86.88 130 LEU A CA 1
ATOM 1018 C C . LEU A 1 130 ? -25.826 -10.211 20.117 1.00 86.88 130 LEU A C 1
ATOM 1020 O O . LEU A 1 130 ? -25.626 -11.413 19.951 1.00 86.88 130 LEU A O 1
ATOM 1024 N N . ASP A 1 131 ? -26.658 -9.517 19.343 1.00 85.31 131 ASP A N 1
ATOM 1025 C CA . ASP A 1 131 ? -27.413 -10.057 18.200 1.00 85.31 131 ASP A CA 1
ATOM 1026 C C . ASP A 1 131 ? -26.532 -10.750 17.146 1.00 85.31 131 ASP A C 1
ATOM 1028 O O . ASP A 1 131 ? -26.927 -11.749 16.549 1.00 85.31 131 ASP A O 1
ATOM 1032 N N . ASN A 1 132 ? -25.309 -10.262 16.956 1.00 84.94 132 ASN A N 1
ATOM 1033 C CA . ASN A 1 132 ? -24.305 -10.848 16.071 1.00 84.94 132 ASN A CA 1
ATOM 1034 C C . ASN A 1 132 ? -23.527 -12.034 16.686 1.00 84.94 132 ASN A C 1
ATOM 1036 O O . ASN A 1 132 ? -22.555 -12.498 16.090 1.00 84.94 132 ASN A O 1
ATOM 1040 N N . GLY A 1 133 ? -23.899 -12.495 17.883 1.00 86.56 133 GLY A N 1
ATOM 1041 C CA . GLY A 1 133 ? -23.230 -13.581 18.604 1.00 86.56 133 GLY A CA 1
ATOM 1042 C C . GLY A 1 133 ? -21.962 -13.168 19.364 1.00 86.56 133 GLY A C 1
ATOM 1043 O O . GLY A 1 133 ? -21.347 -14.006 20.029 1.00 86.56 133 GLY A O 1
ATOM 1044 N N . LEU A 1 134 ? -21.556 -11.893 19.318 1.00 88.12 134 LEU A N 1
ATOM 1045 C CA . LEU A 1 134 ? -20.399 -11.406 20.068 1.00 88.12 134 LEU A CA 1
ATOM 1046 C C . LEU A 1 134 ? -20.705 -11.403 21.570 1.00 88.12 134 LEU A C 1
ATOM 1048 O O . LEU A 1 134 ? -21.604 -10.704 22.034 1.00 88.12 134 LEU A O 1
ATOM 1052 N N . THR A 1 135 ? -19.919 -12.149 22.344 1.00 90.50 135 THR A N 1
ATOM 1053 C CA . THR A 1 135 ? -20.004 -12.128 23.809 1.00 90.50 135 THR A CA 1
ATOM 1054 C C . THR A 1 135 ? -19.177 -10.971 24.366 1.00 90.50 135 THR A C 1
ATOM 1056 O O . THR A 1 135 ? -17.978 -10.886 24.109 1.00 90.50 135 THR A O 1
ATOM 1059 N N . ILE A 1 136 ? -19.801 -10.106 25.162 1.00 90.06 136 ILE A N 1
ATOM 1060 C CA . ILE A 1 136 ? -19.173 -8.953 25.813 1.00 90.06 136 ILE A CA 1
ATOM 1061 C C . ILE A 1 136 ? -19.394 -8.978 27.332 1.00 90.06 136 ILE A C 1
ATOM 1063 O O . ILE A 1 136 ? -20.329 -9.606 27.833 1.00 90.06 136 ILE A O 1
ATOM 1067 N N . ALA A 1 137 ? -18.539 -8.263 28.067 1.00 92.00 137 ALA A N 1
ATOM 1068 C CA . ALA A 1 137 ? -18.721 -7.978 29.487 1.00 92.00 137 ALA A CA 1
ATOM 1069 C C . ALA A 1 137 ? -19.102 -6.503 29.669 1.00 92.00 137 ALA A C 1
ATOM 1071 O O . ALA A 1 137 ? -18.345 -5.610 29.285 1.00 92.00 137 ALA A O 1
ATOM 1072 N N . VAL A 1 138 ? -20.268 -6.241 30.257 1.00 91.12 138 VAL A N 1
ATOM 1073 C CA . VAL A 1 138 ? -20.777 -4.885 30.493 1.00 91.12 138 VAL A CA 1
ATOM 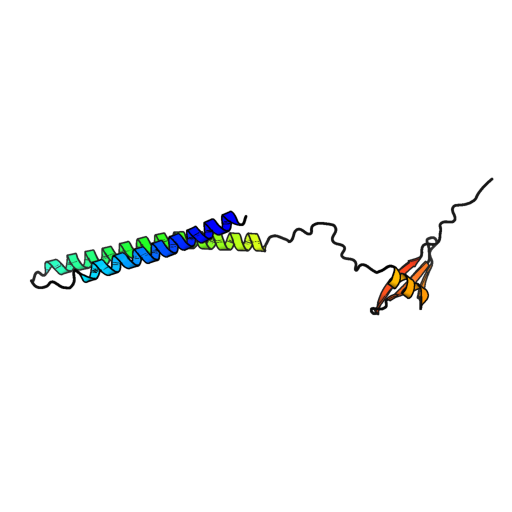1074 C C . VAL A 1 138 ? -20.747 -4.580 31.982 1.00 91.12 138 VAL A C 1
ATOM 1076 O O . VAL A 1 138 ? -21.355 -5.291 32.781 1.00 91.12 138 VAL A O 1
ATOM 1079 N N . LYS A 1 139 ? -20.059 -3.498 32.359 1.00 91.56 139 LYS A N 1
ATOM 1080 C CA . LYS A 1 139 ? -20.123 -2.938 33.710 1.00 91.56 139 LYS A CA 1
ATOM 1081 C C . LYS A 1 139 ? -21.271 -1.938 33.782 1.00 91.56 139 LYS A C 1
ATOM 1083 O O . LYS A 1 139 ? -21.211 -0.878 33.162 1.00 91.56 139 LYS A O 1
ATOM 1088 N N . ARG A 1 140 ? -22.298 -2.255 34.565 1.00 87.88 140 ARG A N 1
ATOM 1089 C CA . ARG A 1 140 ? -23.359 -1.315 34.920 1.00 87.88 140 ARG A CA 1
ATOM 1090 C C . ARG A 1 140 ? -22.915 -0.533 36.147 1.00 87.88 140 ARG A C 1
ATOM 1092 O O . ARG A 1 140 ? -22.781 -1.109 37.225 1.00 87.88 140 ARG A O 1
ATOM 1099 N N . LEU A 1 141 ? -22.678 0.758 35.958 1.00 87.12 141 LEU A N 1
ATOM 1100 C CA . LEU A 1 141 ? -22.429 1.679 37.059 1.00 87.12 141 LEU A CA 1
ATOM 1101 C C . LEU A 1 141 ? -23.746 1.894 37.808 1.00 87.12 141 LEU A C 1
ATOM 1103 O O . LEU A 1 141 ? -24.776 2.164 37.185 1.00 87.12 141 LEU A O 1
ATOM 1107 N N . GLU A 1 142 ? -23.719 1.719 39.124 1.00 79.44 142 GLU A N 1
ATOM 1108 C CA . GLU A 1 142 ? -24.809 2.185 39.977 1.00 79.44 142 GLU A CA 1
ATOM 1109 C C . GLU A 1 142 ? -24.630 3.700 40.182 1.00 79.44 142 GLU A C 1
ATOM 1111 O O . GLU A 1 142 ? -23.493 4.187 40.117 1.00 79.44 142 GLU A O 1
ATOM 1116 N N . PRO A 1 143 ? -25.720 4.473 40.335 1.00 75.62 143 PRO A N 1
ATOM 1117 C CA . PRO A 1 143 ? -25.606 5.869 40.732 1.00 75.62 143 PRO A CA 1
ATOM 1118 C C . PRO A 1 143 ? -24.767 5.932 42.005 1.00 75.62 143 PRO A C 1
ATOM 1120 O O . PRO A 1 143 ? -24.983 5.138 42.917 1.00 75.62 143 PRO A O 1
ATOM 1123 N N . PHE A 1 144 ? -23.797 6.842 42.062 1.00 61.25 144 PHE A N 1
ATOM 1124 C CA . PHE A 1 144 ? -23.143 7.125 43.330 1.00 61.25 144 PHE A CA 1
ATOM 1125 C C . PHE A 1 144 ? -24.226 7.600 44.298 1.00 61.25 144 PHE A C 1
ATOM 1127 O O . PHE A 1 144 ? -24.957 8.540 43.971 1.00 61.25 144 PHE A O 1
ATOM 1134 N N . ASP A 1 145 ? -24.328 6.965 45.466 1.00 62.34 145 ASP A N 1
ATOM 1135 C CA . ASP A 1 145 ? -25.007 7.556 46.612 1.00 62.34 145 ASP A CA 1
ATOM 1136 C C . ASP A 1 145 ? -24.205 8.810 46.976 1.00 62.34 145 ASP A C 1
ATOM 1138 O O . ASP A 1 145 ? -23.271 8.781 47.777 1.00 62.34 145 ASP A O 1
ATOM 1142 N N . ASN A 1 146 ? -24.503 9.921 46.299 1.00 54.66 146 ASN A N 1
ATOM 1143 C CA . ASN A 1 146 ? -24.081 11.239 46.733 1.00 54.66 146 ASN A CA 1
ATOM 1144 C C . ASN A 1 146 ? -24.748 11.421 48.087 1.00 54.66 146 ASN A C 1
ATOM 1146 O O . ASN A 1 146 ? -25.943 11.700 48.141 1.00 54.66 146 ASN A O 1
ATOM 1150 N N . GLY A 1 147 ? -23.995 11.151 49.153 1.00 52.62 147 GLY A N 1
ATOM 1151 C CA . GLY A 1 147 ? -24.480 11.180 50.518 1.00 52.62 147 GLY A CA 1
ATOM 1152 C C . GLY A 1 147 ? -25.285 12.446 50.764 1.00 52.62 147 GLY A C 1
ATOM 1153 O O . GLY A 1 147 ? -24.728 13.529 50.919 1.00 52.62 147 GLY A O 1
ATOM 1154 N N . ALA A 1 148 ? -26.603 12.285 50.824 1.00 52.97 148 ALA A N 1
ATOM 1155 C CA . ALA A 1 148 ? -27.461 13.158 51.587 1.00 52.97 148 ALA A CA 1
ATOM 1156 C C . ALA A 1 148 ? -27.112 12.915 53.062 1.00 52.97 148 ALA A C 1
ATOM 1158 O O . ALA A 1 148 ? -27.735 12.109 53.745 1.00 52.97 148 ALA A O 1
ATOM 1159 N N . GLN A 1 149 ? -26.040 13.553 53.526 1.00 47.62 149 GLN A N 1
ATOM 1160 C CA . GLN A 1 149 ? -25.879 13.894 54.930 1.00 47.62 149 GLN A CA 1
ATOM 1161 C C . GLN A 1 149 ? -26.088 15.401 55.034 1.00 47.62 149 GLN A C 1
ATOM 1163 O O . GLN A 1 149 ? -25.149 16.190 55.026 1.00 47.62 149 GLN A O 1
ATOM 1168 N N . GLU A 1 150 ? -27.360 15.789 55.070 1.00 44.03 150 GLU A N 1
ATOM 1169 C CA . GLU A 1 150 ? -27.760 16.951 55.852 1.00 44.03 150 GLU A CA 1
ATOM 1170 C C . GLU A 1 150 ? -27.668 16.539 57.325 1.00 44.03 150 GLU A C 1
ATOM 1172 O O . GLU A 1 150 ? -28.485 15.741 57.774 1.00 44.03 150 GLU A O 1
ATOM 1177 N N . THR A 1 151 ? -26.656 17.038 58.036 1.00 40.00 151 THR A N 1
ATOM 1178 C CA . THR A 1 151 ? -26.704 17.430 59.460 1.00 40.00 151 THR A CA 1
ATOM 1179 C C . THR A 1 151 ? -25.435 18.181 59.812 1.00 40.00 151 THR A C 1
ATOM 1181 O O . THR A 1 151 ? -24.348 17.612 59.561 1.00 40.00 151 THR A O 1
#

Solvent-accessible surface area (backbone atoms only — not comparable to full-atom values): 9314 Å² total; per-residue (Å²): 116,70,69,60,53,53,53,50,52,51,50,54,51,48,53,52,52,52,52,56,52,57,58,55,56,64,61,60,65,62,64,73,66,76,82,73,83,88,86,89,66,85,73,54,60,64,56,51,51,52,53,53,50,48,53,51,51,52,49,50,52,52,49,50,54,52,49,51,53,49,50,53,52,48,55,49,50,51,51,49,51,51,57,58,67,68,50,72,80,78,74,84,64,90,80,74,85,65,83,84,75,54,69,65,57,52,51,54,29,69,69,67,64,65,46,80,74,48,77,50,99,77,25,40,31,29,40,32,54,39,96,89,65,54,73,47,78,47,73,48,68,60,82,77,82,74,76,84,70,88,127

Radius of gyration: 40.77 Å; Cα contacts (8 Å, |Δi|>4): 61; chains: 1; bounding box: 78×33×120 Å

Secondary structure (DSSP, 8-state):
-HHHHHHHHHHHHHHHHHHHHHHHHHHHHTTSSTT------TTHHHHHHHHHHHHHHHHHHHHHHHHHHHHHHHHHHHHHHHHHHT------S----S----HHHHHHHHHS--EEEEEETTEEEEEEE-TTS-EEEEEEPPPP-------

Foldseek 3Di:
DVVVVVVVVVVVVVVVVVVVVVVVVVVVVVVVPPPDDDDDDPVVVVVVVVVVVVVVVVVVVVVVVVVVVVVVVVVVVVVVVCVVVPPDPPPPDDDPPDDDDDPVQVVVQVPPDWDWPDADPQATWTWTQTPVRDTDIDGDGDPPPPDPPDD